Protein AF-A0A4Y2GF33-F1 (afdb_monomer)

Structure (mmCIF, N/CA/C/O backbone):
data_AF-A0A4Y2GF33-F1
#
_entry.id   AF-A0A4Y2GF33-F1
#
loop_
_atom_site.group_PDB
_atom_site.id
_atom_site.type_symbol
_atom_site.label_atom_id
_atom_site.label_alt_id
_atom_site.label_comp_id
_atom_site.label_asym_id
_atom_site.label_entity_id
_atom_site.label_seq_id
_atom_site.pdbx_PDB_ins_code
_atom_site.Cartn_x
_atom_site.Cartn_y
_atom_site.Cartn_z
_atom_site.occupancy
_atom_site.B_iso_or_equiv
_atom_site.auth_seq_id
_atom_site.auth_comp_id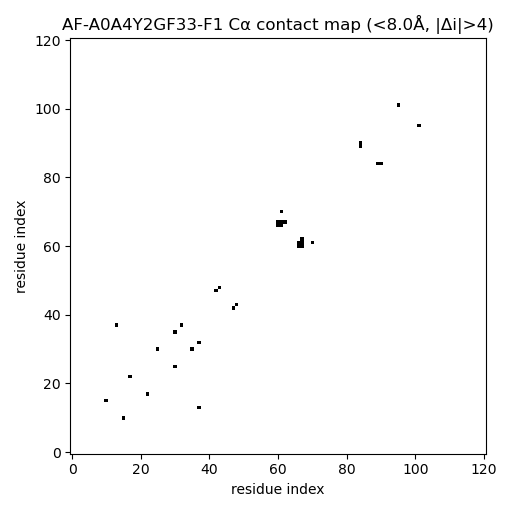
_atom_site.auth_asym_id
_atom_site.auth_atom_id
_atom_site.pdbx_PDB_model_num
ATOM 1 N N . MET A 1 1 ? -3.265 -23.624 5.642 1.00 77.62 1 MET A N 1
ATOM 2 C CA . MET A 1 1 ? -1.892 -23.465 5.108 1.00 77.62 1 MET A CA 1
ATOM 3 C C . MET A 1 1 ? -1.985 -23.252 3.607 1.00 77.62 1 MET A C 1
ATOM 5 O O . MET A 1 1 ? -2.859 -23.848 2.996 1.00 77.62 1 MET A O 1
ATOM 9 N N . ILE A 1 2 ? -1.157 -22.379 3.030 1.00 80.69 2 ILE A N 1
ATOM 10 C CA . ILE A 1 2 ? -1.152 -22.120 1.582 1.00 80.69 2 ILE A CA 1
ATOM 11 C C . ILE A 1 2 ? -0.260 -23.170 0.904 1.00 80.69 2 ILE A C 1
ATOM 13 O O . ILE A 1 2 ? 0.897 -23.330 1.292 1.00 80.69 2 ILE A O 1
ATOM 17 N N . HIS A 1 3 ? -0.797 -23.890 -0.084 1.00 84.81 3 HIS A N 1
ATOM 18 C CA . HIS A 1 3 ? -0.059 -24.887 -0.865 1.00 84.81 3 HIS A CA 1
ATOM 19 C C . HIS A 1 3 ? 0.649 -24.215 -2.048 1.00 84.81 3 HIS A C 1
ATOM 21 O O . HIS A 1 3 ? 0.088 -24.080 -3.131 1.00 84.81 3 HIS A O 1
ATOM 27 N N . TRP A 1 4 ? 1.891 -23.780 -1.838 1.00 84.50 4 TRP A N 1
ATOM 28 C CA . TRP A 1 4 ? 2.662 -23.027 -2.836 1.00 84.50 4 TRP A CA 1
ATOM 29 C C . TRP A 1 4 ? 2.903 -23.784 -4.152 1.00 84.50 4 TRP A C 1
ATOM 31 O O . TRP A 1 4 ? 2.922 -23.165 -5.208 1.00 84.50 4 TRP A O 1
ATOM 41 N N . ASN A 1 5 ? 3.003 -25.115 -4.106 1.00 82.12 5 ASN A N 1
ATOM 42 C CA . ASN A 1 5 ? 3.299 -25.946 -5.282 1.00 82.12 5 ASN A CA 1
ATOM 43 C C . ASN A 1 5 ? 2.108 -26.125 -6.235 1.00 82.12 5 ASN A C 1
ATOM 45 O O . ASN A 1 5 ? 2.289 -26.572 -7.362 1.00 82.12 5 ASN A O 1
ATOM 49 N N . THR A 1 6 ? 0.889 -25.817 -5.789 1.00 86.06 6 THR A N 1
ATOM 50 C CA . THR A 1 6 ? -0.338 -25.998 -6.582 1.00 86.06 6 THR A CA 1
ATOM 51 C C . THR A 1 6 ? -0.906 -24.674 -7.089 1.00 86.06 6 THR A C 1
ATOM 53 O O . THR A 1 6 ? -1.962 -24.663 -7.715 1.00 86.06 6 THR A O 1
ATOM 56 N N . ILE A 1 7 ? -0.254 -23.548 -6.785 1.00 84.75 7 ILE A N 1
ATOM 57 C CA . ILE A 1 7 ? -0.747 -22.209 -7.111 1.00 84.75 7 ILE A CA 1
ATOM 58 C C . ILE A 1 7 ? -0.027 -21.687 -8.348 1.00 84.75 7 ILE A C 1
ATOM 60 O O . ILE A 1 7 ? 1.197 -21.589 -8.389 1.00 84.75 7 ILE A O 1
ATOM 64 N N . THR A 1 8 ? -0.807 -21.288 -9.349 1.00 83.12 8 THR A N 1
ATOM 65 C CA . THR A 1 8 ? -0.297 -20.564 -10.512 1.00 83.12 8 THR A CA 1
ATOM 66 C C . THR A 1 8 ? 0.068 -19.140 -10.096 1.00 83.12 8 THR A C 1
ATOM 68 O O . THR A 1 8 ? -0.804 -18.315 -9.822 1.00 83.12 8 THR A O 1
ATOM 71 N N . LEU A 1 9 ? 1.366 -18.845 -10.026 1.00 81.31 9 LEU A N 1
ATOM 72 C CA . LEU A 1 9 ? 1.868 -17.507 -9.726 1.00 81.31 9 LEU A CA 1
ATOM 73 C C . LEU A 1 9 ? 1.905 -16.675 -11.011 1.00 81.31 9 LEU A C 1
ATOM 75 O O . LEU A 1 9 ? 2.643 -16.987 -11.943 1.00 81.31 9 LEU A O 1
ATOM 79 N N . SER A 1 10 ? 1.116 -15.601 -11.060 1.00 82.44 10 SER A N 1
ATOM 80 C CA . SER A 1 10 ? 1.266 -14.594 -12.113 1.00 82.44 10 SER A CA 1
ATOM 81 C C . SER A 1 10 ? 2.482 -13.721 -11.805 1.00 82.44 10 SER A C 1
ATOM 83 O O . SER A 1 10 ? 2.616 -13.266 -10.664 1.00 82.44 10 SER A O 1
ATOM 85 N N . PRO A 1 11 ? 3.332 -13.413 -12.799 1.00 81.38 11 PRO A N 1
ATOM 86 C CA . PRO A 1 11 ? 4.411 -12.461 -12.601 1.00 81.38 11 PRO A CA 1
ATOM 87 C C . PRO A 1 11 ? 3.847 -11.073 -12.251 1.00 81.38 11 PRO A C 1
ATOM 89 O O . PRO A 1 11 ? 2.763 -10.709 -12.734 1.00 81.38 11 PRO A O 1
ATOM 92 N N . PRO A 1 12 ? 4.569 -10.282 -11.436 1.00 82.62 12 PRO A N 1
ATOM 93 C CA . PRO A 1 12 ? 4.224 -8.891 -11.175 1.00 82.62 12 PRO A CA 1
ATOM 94 C C . PRO A 1 12 ? 4.101 -8.092 -12.484 1.00 82.62 12 PRO A C 1
ATOM 96 O O . PRO A 1 12 ? 4.897 -8.320 -13.400 1.00 82.62 12 PRO A O 1
ATOM 99 N N . PRO A 1 13 ? 3.183 -7.112 -12.584 1.00 82.75 13 PRO A N 1
ATOM 100 C CA . PRO A 1 13 ? 3.011 -6.295 -13.791 1.00 82.75 13 PRO A CA 1
ATOM 101 C C . PRO A 1 13 ? 4.307 -5.638 -14.287 1.00 82.75 13 PRO A C 1
ATOM 103 O O . PRO A 1 13 ? 4.552 -5.578 -15.488 1.00 82.75 13 PRO A O 1
ATOM 106 N N . LEU A 1 14 ? 5.172 -5.227 -13.355 1.00 83.06 14 LEU A N 1
ATOM 107 C CA . LEU A 1 14 ? 6.508 -4.686 -13.622 1.00 83.06 14 LEU A CA 1
ATOM 108 C C . LEU A 1 14 ? 7.401 -5.642 -14.425 1.00 83.06 14 LEU A C 1
ATOM 110 O O . LEU A 1 14 ? 8.139 -5.204 -15.303 1.00 83.06 14 LEU A O 1
ATOM 114 N N . LEU A 1 15 ? 7.311 -6.940 -14.133 1.00 84.62 15 LEU A N 1
ATOM 115 C CA . LEU A 1 15 ? 8.142 -7.981 -14.734 1.00 84.62 15 LEU A CA 1
ATOM 116 C C . LEU A 1 15 ? 7.491 -8.641 -15.951 1.00 84.62 15 LEU A C 1
ATOM 118 O O . LEU A 1 15 ? 8.159 -9.367 -16.673 1.00 84.62 15 LEU A O 1
ATOM 122 N N . ARG A 1 16 ? 6.209 -8.364 -16.221 1.00 85.56 16 ARG A N 1
ATOM 123 C CA . ARG A 1 16 ? 5.450 -8.981 -17.323 1.00 85.56 16 ARG A CA 1
ATOM 124 C C . ARG A 1 16 ? 6.075 -8.744 -18.705 1.00 85.56 16 ARG A C 1
ATOM 126 O O . ARG A 1 16 ? 5.828 -9.528 -19.613 1.00 85.56 16 ARG A O 1
ATOM 133 N N . ARG A 1 17 ? 6.860 -7.674 -18.865 1.00 86.69 17 ARG A N 1
ATOM 134 C CA . ARG A 1 17 ? 7.539 -7.326 -20.124 1.00 86.69 17 ARG A CA 1
ATOM 135 C C . ARG A 1 17 ? 8.846 -8.093 -20.366 1.00 86.69 17 ARG A C 1
ATOM 137 O O . ARG A 1 17 ? 9.367 -8.014 -21.468 1.00 86.69 17 ARG A O 1
ATOM 144 N N . PHE A 1 18 ? 9.374 -8.783 -19.354 1.00 86.06 18 PHE A N 1
ATOM 145 C CA . PHE A 1 18 ? 10.649 -9.494 -19.428 1.00 86.06 18 PHE A CA 1
ATOM 146 C C . PHE A 1 18 ? 10.417 -11.001 -19.459 1.00 86.06 18 PHE A C 1
ATOM 148 O O . PHE A 1 18 ? 9.554 -11.532 -18.757 1.00 86.06 18 PHE A O 1
ATOM 155 N N . SER A 1 19 ? 11.219 -11.705 -20.248 1.00 88.75 19 SER A N 1
ATOM 156 C CA . SER A 1 19 ? 11.278 -13.160 -20.205 1.00 88.75 19 SER A CA 1
ATOM 157 C C . SER A 1 19 ? 12.021 -13.639 -18.958 1.00 88.75 19 SER A C 1
ATOM 159 O O . SER A 1 19 ? 12.898 -12.961 -18.416 1.00 88.75 19 SER A O 1
ATOM 161 N N . ASN A 1 20 ? 11.727 -14.868 -18.529 1.00 87.88 20 ASN A N 1
ATOM 162 C CA . ASN A 1 20 ? 12.446 -15.488 -17.416 1.00 87.88 20 ASN A CA 1
ATOM 163 C C . ASN A 1 20 ? 13.960 -15.545 -17.678 1.00 87.88 20 ASN A C 1
ATOM 165 O O . ASN A 1 20 ? 14.737 -15.357 -16.751 1.00 87.88 20 ASN A O 1
ATOM 169 N N . HIS A 1 21 ? 14.387 -15.763 -18.927 1.00 90.06 21 HIS A N 1
ATOM 170 C CA . HIS A 1 21 ? 15.806 -15.798 -19.288 1.00 90.06 21 HIS A CA 1
ATOM 171 C C . HIS A 1 21 ? 16.495 -14.442 -19.077 1.00 90.06 21 HIS A C 1
ATOM 173 O O . HIS A 1 21 ? 17.572 -14.389 -18.491 1.00 90.06 21 HIS A O 1
ATOM 179 N N . GLU A 1 22 ? 15.876 -13.341 -19.513 1.00 88.31 22 GLU A N 1
ATOM 180 C CA . GLU A 1 22 ? 16.410 -11.989 -19.288 1.00 88.31 22 GLU A CA 1
ATOM 181 C C . GLU A 1 22 ? 16.509 -11.674 -17.796 1.00 88.31 22 GLU A C 1
ATOM 183 O O . GLU A 1 22 ? 17.520 -11.137 -17.341 1.00 88.31 22 GLU A O 1
ATOM 188 N N . ILE A 1 23 ? 15.494 -12.085 -17.027 1.00 87.19 23 ILE A N 1
ATOM 189 C CA . ILE A 1 23 ? 15.487 -11.938 -15.572 1.00 87.19 23 ILE A CA 1
ATOM 190 C C . ILE A 1 23 ? 16.661 -12.700 -14.950 1.00 87.19 23 ILE A C 1
ATOM 192 O O . ILE A 1 23 ? 17.436 -12.123 -14.187 1.00 87.19 23 ILE A O 1
ATOM 196 N N . TRP A 1 24 ? 16.830 -13.975 -15.309 1.00 89.25 24 TRP A N 1
ATOM 197 C CA . TRP A 1 24 ? 17.926 -14.815 -14.823 1.00 89.25 24 TRP A CA 1
ATOM 198 C C . TRP A 1 24 ? 19.296 -14.246 -15.187 1.00 89.25 24 TRP A C 1
ATOM 200 O O . TRP A 1 24 ? 20.169 -14.159 -14.325 1.00 89.25 24 TRP A O 1
ATOM 210 N N . SER A 1 25 ? 19.473 -13.795 -16.430 1.00 89.00 25 SER A N 1
ATOM 211 C CA . SER A 1 25 ? 20.724 -13.190 -16.888 1.00 89.00 25 SER A CA 1
ATOM 212 C C . SER A 1 25 ? 21.086 -11.945 -16.081 1.00 89.00 25 SER A C 1
ATOM 214 O O . SER A 1 25 ? 22.255 -11.762 -15.749 1.00 89.00 25 SER A O 1
ATOM 216 N N . LYS A 1 26 ? 20.105 -11.096 -15.753 1.00 85.56 26 LYS A N 1
ATOM 217 C CA . LYS A 1 26 ? 20.331 -9.869 -14.980 1.00 85.56 26 LYS A CA 1
ATOM 218 C C . LYS A 1 26 ? 20.606 -10.120 -13.502 1.00 85.56 26 LYS A C 1
ATOM 220 O O . LYS A 1 26 ? 21.437 -9.429 -12.916 1.00 85.56 26 LYS A O 1
ATOM 225 N N . VAL A 1 27 ? 19.936 -11.106 -12.906 1.00 86.12 27 VAL A N 1
ATOM 226 C CA . VAL A 1 27 ? 20.229 -11.545 -11.533 1.00 86.12 27 VAL A CA 1
ATOM 227 C C . VAL A 1 27 ? 21.659 -12.082 -11.452 1.00 86.12 27 VAL A C 1
ATOM 229 O O . VAL A 1 27 ? 22.403 -11.706 -10.550 1.00 86.12 27 VAL A O 1
ATOM 232 N N . GLN A 1 28 ? 22.071 -12.895 -12.430 1.00 88.56 28 GLN A N 1
ATOM 233 C CA . GLN A 1 28 ? 23.404 -13.494 -12.459 1.00 88.56 28 GLN A CA 1
ATOM 234 C C . GLN A 1 28 ? 24.515 -12.470 -12.726 1.00 88.56 28 GLN A C 1
ATOM 236 O O . GLN A 1 28 ? 25.605 -12.590 -12.173 1.00 88.56 28 GLN A O 1
ATOM 241 N N . SER A 1 29 ? 24.248 -11.448 -13.546 1.00 86.44 29 SER A N 1
ATOM 242 C CA . SER A 1 29 ? 25.217 -10.386 -13.833 1.00 86.44 29 SER A CA 1
ATOM 243 C C . SER A 1 29 ? 25.383 -9.378 -12.690 1.00 86.44 29 SER A C 1
ATOM 245 O O . SER A 1 29 ? 26.152 -8.434 -12.839 1.00 86.44 29 SER A O 1
ATOM 247 N N . GLY A 1 30 ? 24.643 -9.523 -11.581 1.00 83.50 30 GLY A N 1
ATOM 248 C CA . GLY A 1 30 ? 24.618 -8.537 -10.496 1.00 83.50 30 GLY A CA 1
ATOM 249 C C . GLY A 1 30 ? 24.072 -7.176 -10.940 1.00 83.50 30 GLY A C 1
ATOM 250 O O . GLY A 1 30 ? 24.455 -6.151 -10.380 1.00 83.50 30 GLY A O 1
ATOM 251 N N . GLY A 1 31 ? 23.223 -7.162 -11.976 1.00 74.88 31 GLY A N 1
ATOM 252 C CA . GLY A 1 31 ? 22.789 -5.937 -12.640 1.00 74.88 31 GLY A CA 1
ATOM 253 C C . GLY A 1 31 ? 22.053 -4.990 -11.695 1.00 74.88 31 GLY A C 1
ATOM 254 O O . GLY A 1 31 ? 21.186 -5.400 -10.919 1.00 74.88 31 GLY A O 1
ATOM 255 N N . THR A 1 32 ? 22.378 -3.701 -11.770 1.00 75.25 32 THR A N 1
ATOM 256 C CA . THR A 1 32 ? 21.718 -2.674 -10.950 1.00 75.25 32 THR A CA 1
ATOM 257 C C . THR A 1 32 ? 20.311 -2.375 -11.468 1.00 75.25 32 THR A C 1
ATOM 259 O O . THR A 1 32 ? 20.043 -2.497 -12.661 1.00 75.25 32 THR A O 1
ATOM 262 N N . ALA A 1 33 ? 19.400 -1.915 -10.601 1.00 71.38 33 ALA A N 1
ATOM 263 C CA . ALA A 1 33 ? 18.028 -1.557 -10.994 1.00 71.38 33 ALA A CA 1
ATOM 264 C C . ALA A 1 33 ? 17.960 -0.528 -12.146 1.00 71.38 33 ALA A C 1
ATOM 266 O O . ALA A 1 33 ? 16.979 -0.499 -12.886 1.00 71.38 33 ALA A O 1
ATOM 267 N N . ALA A 1 34 ? 19.010 0.281 -12.328 1.00 74.31 34 ALA A N 1
ATOM 268 C CA . ALA A 1 34 ? 19.130 1.230 -13.432 1.00 74.31 34 ALA A CA 1
ATOM 269 C C . ALA A 1 34 ? 19.274 0.546 -14.805 1.00 74.31 34 ALA A C 1
ATOM 271 O O . ALA A 1 34 ? 18.813 1.083 -15.806 1.00 74.31 34 ALA A O 1
ATOM 272 N N . GLU A 1 35 ? 19.860 -0.650 -14.863 1.00 77.00 35 GLU A N 1
ATOM 273 C CA . GLU A 1 35 ? 20.051 -1.398 -16.111 1.00 77.00 35 GLU A CA 1
ATOM 274 C C . GLU A 1 35 ? 18.782 -2.077 -16.620 1.00 77.00 35 GLU A C 1
ATOM 276 O O . GLU A 1 35 ? 18.736 -2.539 -17.760 1.00 77.00 35 GLU A O 1
ATOM 281 N N . TRP A 1 36 ? 17.768 -2.193 -15.765 1.00 77.94 36 TRP A N 1
ATOM 282 C CA . TRP A 1 36 ? 16.531 -2.885 -16.095 1.00 77.94 36 TRP A CA 1
ATOM 283 C C . TRP A 1 36 ? 15.571 -2.040 -16.934 1.00 77.94 36 TRP A C 1
ATOM 285 O O . TRP A 1 36 ? 14.506 -2.534 -17.287 1.00 77.94 36 TRP A O 1
ATOM 295 N N . ASN A 1 37 ? 15.930 -0.794 -17.282 1.00 77.88 37 ASN A N 1
ATOM 296 C CA . ASN A 1 37 ? 15.110 0.118 -18.092 1.00 77.88 37 ASN A CA 1
ATOM 297 C C . ASN A 1 37 ? 13.621 0.094 -17.688 1.00 77.88 37 ASN A C 1
ATOM 299 O O . ASN A 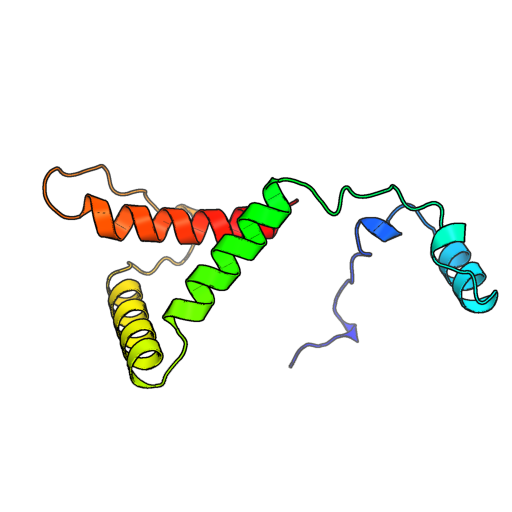1 37 ? 12.730 0.084 -18.538 1.00 77.88 37 ASN A O 1
ATOM 303 N N . PHE A 1 38 ? 13.340 0.020 -16.383 1.00 81.69 38 PHE A N 1
ATOM 304 C CA . PHE A 1 38 ? 11.971 0.094 -15.895 1.00 81.69 38 PHE A CA 1
ATOM 305 C C . PHE A 1 38 ? 11.403 1.479 -16.199 1.00 81.69 38 PHE A C 1
ATOM 307 O O . PHE A 1 38 ? 12.111 2.487 -16.096 1.00 81.69 38 PHE A O 1
ATOM 314 N N . ASP A 1 39 ? 10.111 1.534 -16.522 1.00 77.94 39 ASP A N 1
ATOM 315 C CA . ASP A 1 39 ? 9.433 2.819 -16.648 1.00 77.94 39 ASP A CA 1
ATOM 316 C C . ASP A 1 39 ? 9.558 3.574 -15.323 1.00 77.94 39 ASP A C 1
ATOM 318 O O . ASP A 1 39 ? 9.402 3.007 -14.236 1.00 77.94 39 ASP A O 1
ATOM 322 N N . LYS A 1 40 ? 9.846 4.873 -15.403 1.00 77.00 40 LYS A N 1
ATOM 323 C CA . LYS A 1 40 ? 9.858 5.725 -14.217 1.00 77.00 40 LYS A CA 1
ATOM 324 C C . LYS A 1 40 ? 8.422 5.902 -13.743 1.00 77.00 40 LYS A C 1
ATOM 326 O O . LYS A 1 40 ? 7.665 6.684 -14.312 1.00 77.00 40 LYS A O 1
ATOM 331 N N . PHE A 1 41 ? 8.056 5.188 -12.687 1.00 75.69 41 PHE A N 1
ATOM 332 C CA . PHE A 1 41 ? 6.791 5.423 -12.009 1.00 75.69 41 PHE A CA 1
ATOM 333 C C . PHE A 1 41 ? 6.885 6.739 -11.239 1.00 75.69 41 PHE A C 1
ATOM 335 O O . PHE A 1 41 ? 7.862 6.949 -10.513 1.00 75.69 41 PHE A O 1
ATOM 342 N N . PRO A 1 42 ? 5.900 7.640 -11.372 1.00 76.81 42 PRO A N 1
ATOM 343 C CA . PRO A 1 42 ? 5.908 8.875 -10.617 1.00 76.81 42 PRO A CA 1
ATOM 344 C C . PRO A 1 42 ? 5.659 8.540 -9.138 1.00 76.81 42 PRO A C 1
ATOM 346 O O . PRO A 1 42 ? 4.546 8.243 -8.713 1.00 76.81 42 PRO A O 1
ATOM 349 N N . CYS A 1 43 ? 6.731 8.543 -8.351 1.00 71.81 43 CYS A N 1
ATOM 350 C CA . CYS A 1 43 ? 6.717 8.225 -6.923 1.00 71.81 43 CYS A CA 1
ATOM 351 C C . CYS A 1 43 ? 6.203 9.386 -6.056 1.00 71.81 43 CYS A C 1
ATOM 353 O O . CYS A 1 43 ? 5.664 9.155 -4.977 1.00 71.81 43 CYS A O 1
ATOM 355 N N . HIS A 1 44 ? 6.315 10.622 -6.548 1.00 78.88 44 HIS A N 1
ATOM 356 C CA . HIS A 1 44 ? 5.912 11.851 -5.857 1.00 78.88 44 HIS A CA 1
ATOM 357 C C . HIS A 1 44 ? 4.693 12.495 -6.519 1.00 78.88 44 HIS A C 1
ATOM 359 O O . HIS A 1 44 ? 4.691 13.675 -6.857 1.00 78.88 44 HIS A O 1
ATOM 365 N N . THR A 1 45 ? 3.653 11.702 -6.777 1.00 87.06 45 THR A N 1
ATOM 366 C CA . THR A 1 45 ? 2.376 12.284 -7.199 1.00 87.06 45 THR A CA 1
ATOM 367 C C . THR A 1 45 ? 1.616 12.812 -5.990 1.00 87.06 45 THR A C 1
ATOM 369 O O . THR A 1 45 ? 1.654 12.225 -4.907 1.00 87.06 45 THR A O 1
ATOM 372 N N . GLN A 1 46 ? 0.832 13.869 -6.205 1.00 89.62 46 GLN A N 1
ATOM 373 C CA . GLN A 1 46 ? -0.089 14.399 -5.198 1.00 89.62 46 GLN A CA 1
ATOM 374 C C . GLN A 1 46 ? -1.023 13.308 -4.644 1.00 89.62 46 GLN A C 1
ATOM 376 O O . GLN A 1 46 ? -1.363 13.319 -3.463 1.00 89.62 46 GLN A O 1
ATOM 381 N N . ALA A 1 47 ? -1.413 12.335 -5.474 1.00 85.88 47 ALA A N 1
ATOM 382 C CA . ALA A 1 47 ? -2.229 11.203 -5.048 1.00 85.88 47 ALA A CA 1
ATOM 383 C C . ALA A 1 47 ? -1.519 10.347 -3.986 1.00 85.88 47 ALA A C 1
ATOM 385 O O . ALA A 1 47 ? -2.125 10.020 -2.965 1.00 85.88 47 ALA A O 1
ATOM 386 N N . ILE A 1 48 ? -0.234 10.027 -4.179 1.00 87.00 48 ILE A N 1
ATOM 387 C CA . ILE A 1 48 ? 0.559 9.271 -3.197 1.00 87.00 48 ILE A CA 1
ATOM 388 C C . 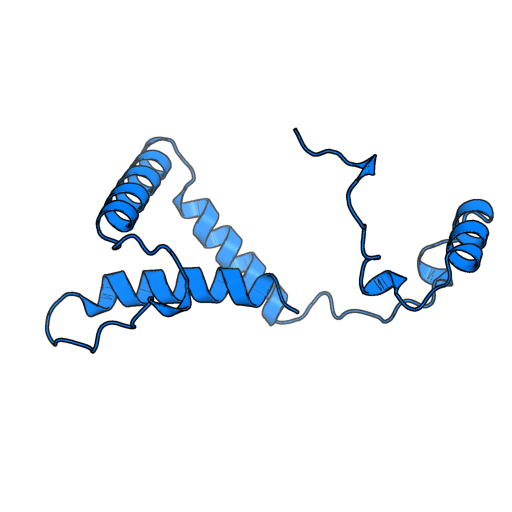ILE A 1 48 ? 0.692 10.056 -1.890 1.00 87.00 48 ILE A C 1
ATOM 390 O O . ILE A 1 48 ? 0.439 9.500 -0.821 1.00 87.00 48 ILE A O 1
ATOM 394 N N . GLU A 1 49 ? 0.997 11.352 -1.956 1.00 89.50 49 GLU A N 1
ATOM 395 C CA . GLU A 1 49 ? 1.101 12.208 -0.766 1.00 89.50 49 GLU A CA 1
ATOM 396 C C . GLU A 1 49 ? -0.213 12.263 0.022 1.00 89.50 49 GLU A C 1
ATOM 398 O O . GLU A 1 49 ? -0.236 12.099 1.247 1.00 89.50 49 GLU A O 1
ATOM 403 N N . GLN A 1 50 ? -1.334 12.440 -0.683 1.00 91.19 50 GLN A N 1
ATOM 404 C CA . GLN A 1 50 ? -2.663 12.420 -0.080 1.00 91.19 50 GLN A CA 1
ATOM 405 C C . GLN A 1 50 ? -2.965 11.067 0.570 1.00 91.19 50 GLN A C 1
ATOM 407 O O . GLN A 1 50 ? -3.485 11.030 1.687 1.00 91.19 50 GLN A O 1
ATOM 412 N N . CYS A 1 51 ? -2.606 9.957 -0.076 1.00 88.88 51 CYS A N 1
ATOM 413 C CA . CYS A 1 51 ? -2.818 8.621 0.474 1.00 88.88 51 CYS A CA 1
ATOM 414 C C . CYS A 1 51 ? -2.005 8.392 1.746 1.00 88.88 51 CYS A C 1
ATOM 416 O O . CYS A 1 51 ? -2.566 7.982 2.761 1.00 88.88 51 CYS A O 1
ATOM 418 N N . VAL A 1 52 ? -0.712 8.723 1.732 1.00 87.56 52 VAL A N 1
ATOM 419 C CA . VAL A 1 52 ? 0.159 8.614 2.912 1.00 87.56 52 VAL A CA 1
ATOM 420 C C . VAL A 1 52 ? -0.380 9.461 4.066 1.00 87.56 52 VAL A C 1
ATOM 422 O O . VAL A 1 52 ? -0.441 8.990 5.207 1.00 87.56 52 VAL A O 1
ATOM 425 N N . LYS A 1 53 ? -0.853 10.680 3.781 1.00 92.69 53 LYS A N 1
ATOM 426 C CA . LYS A 1 53 ? -1.482 11.553 4.780 1.00 92.69 53 LYS A CA 1
ATOM 427 C C . LYS A 1 53 ? -2.736 10.917 5.382 1.00 92.69 53 LYS A C 1
ATOM 429 O O . LYS A 1 53 ? -2.870 10.887 6.604 1.00 92.69 53 LYS A O 1
ATOM 434 N N . LEU A 1 54 ? -3.635 10.389 4.551 1.00 89.94 54 LEU A N 1
ATOM 435 C CA . LEU A 1 54 ? -4.869 9.744 5.010 1.00 89.94 54 LEU A CA 1
ATOM 436 C C . LEU A 1 54 ? -4.585 8.493 5.847 1.00 89.94 54 LEU A C 1
ATOM 438 O O . LEU A 1 54 ? -5.186 8.327 6.909 1.00 89.94 54 LEU A O 1
ATOM 442 N N . VAL A 1 55 ? -3.649 7.645 5.411 1.00 86.06 55 VAL A N 1
ATOM 443 C CA . VAL A 1 55 ? -3.239 6.438 6.146 1.00 86.06 55 VAL A CA 1
ATOM 444 C C . VAL A 1 55 ? -2.656 6.816 7.503 1.00 86.06 55 VAL A C 1
ATOM 446 O O . VAL A 1 55 ? -3.046 6.238 8.519 1.00 86.06 55 VAL A O 1
ATOM 449 N N . THR A 1 56 ? -1.793 7.830 7.548 1.00 91.00 56 THR A N 1
ATOM 450 C CA . THR A 1 56 ? -1.196 8.323 8.795 1.00 91.00 56 THR A CA 1
ATOM 451 C C . THR A 1 56 ? -2.261 8.873 9.743 1.00 91.00 56 THR A C 1
ATOM 453 O O . THR A 1 56 ? -2.329 8.465 10.900 1.00 91.00 56 THR A O 1
ATOM 456 N N . GLN A 1 57 ? -3.156 9.738 9.257 1.00 86.50 57 GLN A N 1
ATOM 457 C CA . GLN A 1 57 ? -4.248 10.293 10.063 1.00 86.50 57 GLN A CA 1
ATOM 458 C C . GLN A 1 57 ? -5.208 9.214 10.581 1.00 86.50 57 GLN A C 1
ATOM 460 O O . GLN A 1 57 ? -5.675 9.300 11.716 1.00 86.50 57 GLN A O 1
ATOM 465 N N . ALA A 1 58 ? -5.516 8.200 9.768 1.00 84.62 58 ALA A N 1
ATOM 466 C CA . ALA A 1 58 ? -6.347 7.073 10.181 1.00 84.62 58 ALA A CA 1
ATOM 467 C C . ALA A 1 58 ? -5.646 6.218 11.246 1.00 84.62 58 ALA A C 1
ATOM 469 O O . ALA A 1 58 ? -6.260 5.872 12.254 1.00 84.62 58 ALA A O 1
ATOM 470 N N . SER A 1 59 ? -4.357 5.934 11.053 1.00 84.50 59 SER A N 1
ATOM 471 C CA . SER A 1 59 ? -3.546 5.145 11.986 1.00 84.50 59 SER A CA 1
ATOM 472 C C . SER A 1 59 ? -3.414 5.850 13.330 1.00 84.50 59 SER A C 1
ATOM 474 O O . SER A 1 59 ? -3.630 5.227 14.365 1.00 84.50 59 SER A O 1
ATOM 476 N N . GLN A 1 60 ? -3.180 7.166 13.320 1.00 88.56 60 GLN A N 1
ATOM 477 C CA . GLN A 1 60 ? -3.069 7.983 14.527 1.00 88.56 60 GLN A CA 1
ATOM 478 C C . GLN A 1 60 ? -4.319 7.896 15.411 1.00 88.56 60 GLN A C 1
ATOM 480 O O . GLN A 1 60 ? -4.212 7.851 16.633 1.00 88.56 60 GLN A O 1
ATOM 485 N N . LYS A 1 61 ? -5.512 7.807 14.810 1.00 83.06 61 LYS A N 1
ATOM 486 C CA . LYS A 1 61 ? -6.774 7.646 15.553 1.00 83.06 61 LYS A CA 1
ATOM 487 C C . LYS A 1 61 ? -6.888 6.298 16.262 1.00 83.06 61 LYS A C 1
ATOM 489 O O . LYS A 1 61 ? -7.701 6.173 17.167 1.00 83.06 61 LYS A O 1
ATOM 494 N N . ALA A 1 62 ? -6.111 5.293 15.874 1.00 83.38 62 ALA A N 1
ATOM 495 C CA . ALA A 1 62 ? -6.102 3.979 16.511 1.00 83.38 62 ALA A CA 1
ATOM 496 C C . ALA A 1 62 ? -4.944 3.802 17.512 1.00 83.38 62 ALA A C 1
ATOM 498 O O . ALA A 1 62 ? -4.840 2.744 18.133 1.00 83.38 62 ALA A O 1
ATOM 499 N N . VAL A 1 63 ? -4.079 4.809 17.682 1.00 89.38 63 VAL A N 1
ATOM 500 C CA . VAL A 1 63 ? -2.965 4.766 18.640 1.00 89.38 63 VAL A CA 1
ATOM 501 C C . VAL A 1 63 ? -3.497 4.921 20.069 1.00 89.38 63 VAL A C 1
ATOM 503 O O . VAL A 1 63 ? -4.338 5.772 20.349 1.00 89.38 63 VAL A O 1
ATOM 506 N N . GLY A 1 64 ? -2.990 4.095 20.988 1.00 92.19 64 GLY A N 1
ATOM 507 C CA . GLY A 1 64 ? -3.396 4.073 22.397 1.00 92.19 64 GLY A CA 1
ATOM 508 C C . GLY A 1 64 ? -4.493 3.047 22.697 1.00 92.19 64 GLY A C 1
ATOM 509 O O . GLY A 1 64 ? -5.375 2.786 21.879 1.00 92.19 64 GLY A O 1
ATOM 510 N N . SER A 1 65 ? -4.433 2.442 23.890 1.00 90.25 65 SER A N 1
ATOM 511 C CA . SER A 1 65 ? -5.290 1.301 24.254 1.00 90.25 65 SER A CA 1
ATOM 512 C C . SER A 1 65 ? -6.784 1.635 24.163 1.00 90.25 65 SER A C 1
ATOM 514 O O . SER A 1 65 ? -7.525 0.939 23.472 1.00 90.25 65 SER A O 1
ATOM 516 N N . THR A 1 66 ? -7.206 2.753 24.762 1.00 91.38 66 THR A N 1
ATOM 517 C CA . THR A 1 66 ? -8.606 3.207 24.775 1.00 91.38 66 THR A CA 1
ATOM 518 C C . THR A 1 66 ? -9.125 3.552 23.380 1.00 91.38 66 THR A C 1
ATOM 520 O O . THR A 1 66 ? -10.244 3.185 23.027 1.00 91.38 66 THR A O 1
ATOM 523 N N . SER A 1 67 ? -8.309 4.226 22.561 1.00 88.56 67 SER A N 1
ATOM 524 C CA . SER A 1 67 ? -8.711 4.617 21.205 1.00 88.56 67 SER A CA 1
ATOM 525 C C . SER A 1 67 ? -8.872 3.398 20.300 1.00 88.56 67 SER A C 1
ATOM 527 O O . SER A 1 67 ? -9.866 3.260 19.587 1.00 88.56 67 SER A O 1
ATOM 529 N N . ARG A 1 68 ? -7.927 2.456 20.391 1.00 88.00 68 ARG A N 1
ATOM 530 C CA . ARG A 1 68 ? -7.980 1.177 19.681 1.00 88.00 68 ARG A CA 1
ATOM 531 C C . ARG A 1 68 ? -9.211 0.364 20.068 1.00 88.00 68 ARG A C 1
ATOM 533 O O . ARG A 1 68 ? -9.907 -0.147 19.198 1.00 88.00 68 ARG A O 1
ATOM 540 N N . ASP A 1 69 ? -9.488 0.258 21.359 1.00 91.81 69 ASP A N 1
ATOM 541 C CA . ASP A 1 69 ? -10.635 -0.469 21.897 1.00 91.81 69 ASP A CA 1
ATOM 542 C C . ASP A 1 69 ? -11.976 0.159 21.456 1.00 91.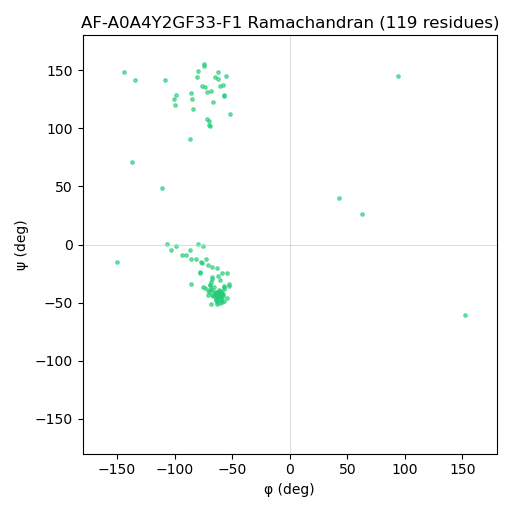81 69 ASP A C 1
ATOM 544 O O . ASP A 1 69 ? -12.863 -0.535 20.948 1.00 91.81 69 ASP A O 1
ATOM 548 N N . GLY A 1 70 ? -12.088 1.492 21.501 1.00 90.25 70 GLY A N 1
ATOM 549 C CA . GLY A 1 70 ? -13.222 2.225 20.927 1.00 90.25 70 GLY A CA 1
ATOM 550 C C . GLY A 1 70 ? -13.387 1.996 19.419 1.00 90.25 70 GLY A C 1
ATOM 551 O O . GLY A 1 70 ? -14.503 1.754 18.945 1.00 90.25 70 GLY A O 1
ATOM 552 N N . PHE A 1 71 ? -12.285 2.001 18.663 1.00 85.44 71 PHE A N 1
ATOM 553 C CA . PHE A 1 71 ? -12.281 1.724 17.225 1.00 85.44 71 PHE A CA 1
ATOM 554 C C . PHE A 1 71 ? -12.737 0.291 16.909 1.00 85.44 71 PHE A C 1
ATOM 556 O O . PHE A 1 71 ? -13.562 0.092 16.012 1.00 85.44 71 PHE A O 1
ATOM 563 N N . ILE A 1 72 ? -12.260 -0.706 17.663 1.00 88.12 72 ILE A N 1
ATOM 564 C CA . ILE A 1 72 ? -12.646 -2.115 17.506 1.00 88.12 72 ILE A CA 1
ATOM 565 C C . ILE A 1 72 ? -14.138 -2.291 17.791 1.00 88.12 72 ILE A C 1
ATOM 567 O O . ILE A 1 72 ? -14.850 -2.819 16.936 1.00 88.12 72 ILE A O 1
ATOM 571 N N . ARG A 1 73 ? -14.640 -1.800 18.933 1.00 91.06 73 ARG A N 1
ATOM 572 C CA . ARG A 1 73 ? -16.071 -1.886 19.272 1.00 91.06 73 ARG A CA 1
ATOM 573 C C . ARG A 1 73 ? -16.954 -1.238 18.217 1.00 91.06 73 ARG A C 1
ATOM 575 O O . ARG A 1 73 ? -17.908 -1.854 17.750 1.00 91.06 73 ARG A O 1
ATOM 582 N N . THR A 1 74 ? -16.610 -0.021 17.802 1.00 88.38 74 THR A N 1
ATOM 583 C CA . THR A 1 74 ? -17.368 0.708 16.777 1.00 88.38 74 THR A CA 1
ATOM 584 C C . THR A 1 74 ? -17.369 -0.055 15.453 1.00 88.38 74 THR A C 1
ATOM 586 O O . THR A 1 74 ? -18.405 -0.164 14.800 1.00 88.38 74 THR A O 1
ATOM 589 N N . THR A 1 75 ? -16.232 -0.648 15.074 1.00 86.44 75 THR A N 1
ATOM 590 C CA . THR A 1 75 ? -16.113 -1.471 13.862 1.00 86.44 75 THR A CA 1
ATOM 591 C C . THR A 1 75 ? -16.960 -2.740 13.946 1.00 86.44 75 THR A C 1
ATOM 593 O O . THR A 1 75 ? -17.630 -3.082 12.970 1.00 86.44 75 THR A O 1
ATO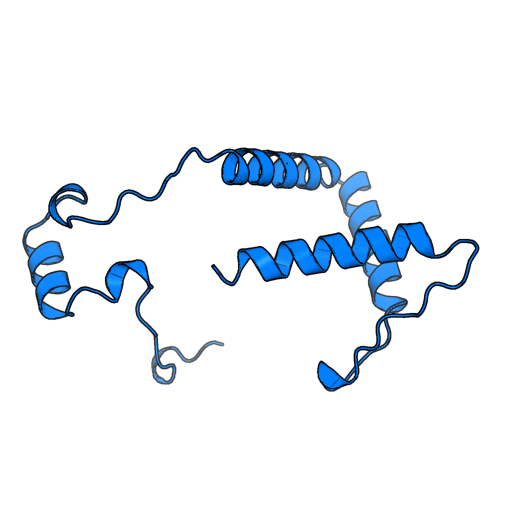M 596 N N . LEU A 1 76 ? -16.960 -3.429 15.090 1.00 89.12 76 LEU A N 1
ATOM 597 C CA . LEU A 1 76 ? -17.761 -4.634 15.316 1.00 89.12 76 LEU A CA 1
ATOM 598 C C . LEU A 1 76 ? -19.260 -4.333 15.261 1.00 89.12 76 LEU A C 1
ATOM 600 O O . LEU A 1 76 ? -19.967 -4.994 14.506 1.00 89.12 76 LEU A O 1
ATOM 604 N N . LEU A 1 77 ? -19.720 -3.290 15.959 1.00 88.19 77 LEU A N 1
ATOM 605 C CA . LEU A 1 77 ? -21.111 -2.818 15.901 1.00 88.19 77 LEU A CA 1
ATOM 606 C C . LEU A 1 77 ? -21.517 -2.447 14.472 1.00 88.19 77 LEU A C 1
ATOM 608 O O . LEU A 1 77 ? -22.568 -2.829 13.969 1.00 88.19 77 LEU A O 1
ATOM 612 N N . SER A 1 78 ? -20.632 -1.739 13.773 1.00 84.31 78 SER A N 1
ATOM 613 C CA . SER A 1 78 ? -20.822 -1.394 12.372 1.00 84.31 78 SER A CA 1
ATOM 614 C C . SER A 1 78 ? -21.009 -2.628 11.483 1.00 84.31 78 SER A C 1
ATOM 616 O O . SER A 1 78 ? -21.828 -2.581 10.564 1.00 84.31 78 SER A O 1
ATOM 618 N N . ARG A 1 79 ? -20.221 -3.686 11.705 1.00 82.44 79 ARG A N 1
ATOM 619 C CA . ARG A 1 79 ? -20.264 -4.923 10.917 1.00 82.44 79 ARG A CA 1
ATOM 620 C C . ARG A 1 79 ? -21.472 -5.779 11.268 1.00 82.44 79 ARG A C 1
ATOM 622 O O . ARG A 1 79 ? -22.045 -6.356 10.358 1.00 82.44 79 ARG A O 1
ATOM 629 N N . SER A 1 80 ? -21.878 -5.831 12.536 1.00 83.88 80 SER A N 1
ATOM 630 C CA . SER A 1 80 ? -23.073 -6.576 12.946 1.00 83.88 80 SER A CA 1
ATOM 631 C C . SER A 1 80 ? -24.360 -5.955 12.403 1.00 83.88 80 SER A C 1
ATOM 633 O O . SER A 1 80 ? -25.313 -6.676 12.142 1.00 83.88 80 SER A O 1
ATOM 635 N N . SER A 1 81 ? -24.382 -4.637 12.164 1.00 79.75 81 SER A N 1
ATOM 6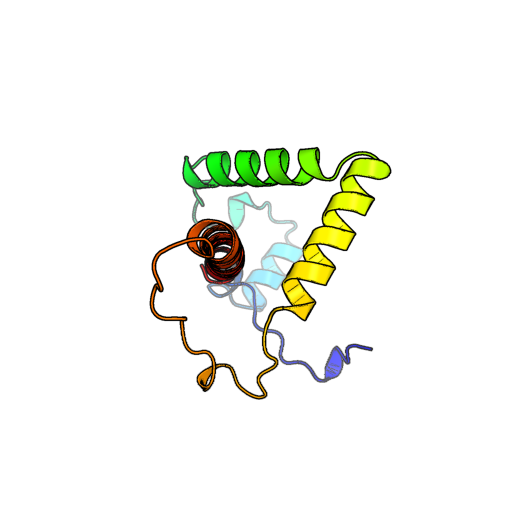36 C CA . SER A 1 81 ? -25.502 -3.978 11.476 1.00 79.75 81 SER A CA 1
ATOM 637 C C . SER A 1 81 ? -25.562 -4.261 9.969 1.00 79.75 81 SER A C 1
ATOM 639 O O . SER A 1 81 ? -26.545 -3.893 9.331 1.00 79.75 81 SER A O 1
ATOM 641 N N . MET A 1 82 ? -24.515 -4.837 9.366 1.00 79.06 82 MET A N 1
ATOM 642 C CA . MET A 1 82 ? -24.515 -5.129 7.933 1.00 79.06 82 MET A CA 1
ATOM 643 C C . MET A 1 82 ? -25.182 -6.484 7.668 1.00 79.06 82 MET A C 1
ATOM 645 O O . MET A 1 82 ? -24.789 -7.475 8.284 1.00 79.06 82 MET A O 1
ATOM 649 N N . PRO A 1 83 ? -26.133 -6.565 6.723 1.00 78.75 83 PRO A N 1
ATOM 650 C CA . PRO A 1 83 ? -26.688 -7.844 6.297 1.00 78.75 83 PRO A CA 1
ATOM 651 C C . PRO A 1 83 ? -25.602 -8.736 5.679 1.00 78.75 83 PRO A C 1
ATOM 653 O O . PRO A 1 83 ? -24.707 -8.258 4.975 1.00 78.75 83 PRO A O 1
ATOM 656 N N . SER A 1 84 ? -25.680 -10.039 5.948 1.00 79.62 84 SER A N 1
ATOM 657 C CA . SER A 1 84 ? -24.830 -11.037 5.305 1.00 79.62 84 SER A CA 1
ATOM 658 C C . SER A 1 84 ? -25.380 -11.390 3.922 1.00 79.62 84 SER A C 1
ATOM 660 O O . SER A 1 84 ? -26.590 -11.444 3.706 1.00 79.62 84 SER A O 1
ATOM 662 N N . PHE A 1 85 ? -24.482 -11.636 2.968 1.00 79.38 85 PHE A N 1
ATOM 663 C CA . PHE A 1 85 ? -24.838 -12.038 1.608 1.00 79.38 85 PHE A CA 1
ATOM 664 C C . PHE A 1 85 ? -23.949 -13.200 1.167 1.00 79.38 85 PHE A C 1
ATOM 666 O O . PHE A 1 85 ? -22.752 -13.205 1.450 1.00 79.38 85 PHE A O 1
ATOM 673 N N . SER A 1 86 ? -24.521 -14.164 0.445 1.00 79.94 86 SER A N 1
ATOM 674 C CA . SER A 1 86 ? -23.789 -15.301 -0.136 1.00 79.94 86 SER A CA 1
ATOM 675 C C . SER A 1 86 ? -23.024 -14.935 -1.412 1.00 79.94 86 SER A C 1
ATOM 677 O O . SER A 1 86 ? -22.042 -15.584 -1.756 1.00 79.94 86 SER A O 1
ATOM 679 N N . SER A 1 87 ? -23.456 -13.882 -2.112 1.00 82.50 87 SER A N 1
ATOM 680 C CA . SER A 1 87 ? -22.828 -13.375 -3.333 1.00 82.50 87 SER A CA 1
ATOM 681 C C . SER 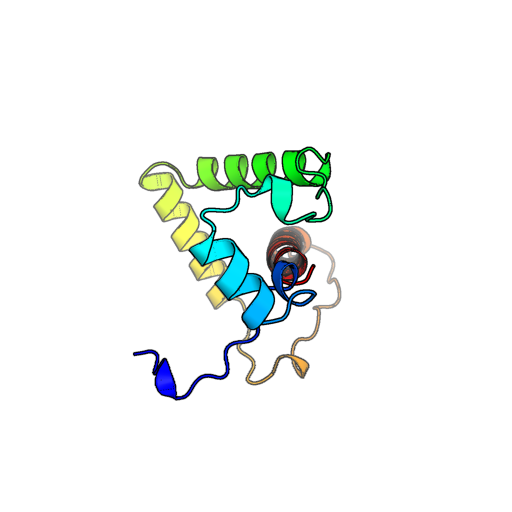A 1 87 ? -22.911 -11.852 -3.399 1.00 82.50 87 SER A C 1
ATOM 683 O O . SER A 1 87 ? -23.879 -11.239 -2.942 1.00 82.50 87 SER A O 1
ATOM 685 N N . LYS A 1 88 ? -21.895 -11.237 -4.015 1.00 75.62 88 LYS A N 1
ATOM 686 C CA . LYS A 1 88 ? -21.778 -9.781 -4.179 1.00 75.62 88 LYS A CA 1
ATOM 687 C C . LYS A 1 88 ? -22.923 -9.191 -5.011 1.00 75.62 88 LYS A C 1
ATOM 689 O O . LYS A 1 88 ? -23.293 -8.044 -4.787 1.00 75.62 88 LYS A O 1
ATOM 694 N N . CYS A 1 89 ? -23.522 -9.974 -5.912 1.00 78.94 89 CYS A N 1
ATOM 695 C CA . CYS A 1 89 ? -24.643 -9.554 -6.762 1.00 78.94 89 CYS A CA 1
ATOM 696 C C . CYS A 1 89 ? -25.913 -9.200 -5.968 1.00 78.94 89 CYS A C 1
ATOM 698 O O . CYS A 1 89 ? -26.769 -8.480 -6.472 1.00 78.94 89 CYS A O 1
ATOM 700 N N . TYR A 1 90 ? -26.037 -9.680 -4.726 1.00 77.81 90 TYR A N 1
ATOM 701 C CA . TYR A 1 90 ? -27.173 -9.373 -3.853 1.00 77.81 90 TYR A CA 1
ATOM 702 C C . TYR A 1 90 ? -26.990 -8.083 -3.044 1.00 77.81 90 TYR A C 1
ATOM 704 O O . TYR A 1 90 ? -27.921 -7.657 -2.359 1.00 77.81 90 TYR A O 1
ATOM 712 N N . PHE A 1 91 ? -25.819 -7.442 -3.126 1.00 77.19 91 PHE A N 1
ATOM 713 C CA . PHE A 1 91 ? -25.578 -6.167 -2.467 1.00 77.19 91 PHE A CA 1
ATOM 714 C C . PHE A 1 91 ? -26.389 -5.060 -3.153 1.00 77.19 91 PHE A C 1
ATOM 716 O O . PHE A 1 91 ? -26.058 -4.615 -4.252 1.00 77.19 91 PHE A O 1
ATOM 723 N N . LYS A 1 92 ? -27.462 -4.609 -2.498 1.00 76.75 92 LYS A N 1
ATOM 724 C CA . LYS A 1 92 ? -28.265 -3.462 -2.937 1.00 76.75 92 LYS A CA 1
ATOM 725 C C . LYS A 1 92 ? -27.841 -2.225 -2.152 1.00 76.75 92 LYS A C 1
ATOM 727 O O . LYS A 1 92 ? -27.812 -2.261 -0.924 1.00 76.75 92 LYS A O 1
ATOM 732 N N . ILE A 1 93 ? -27.533 -1.133 -2.853 1.00 67.50 93 ILE A N 1
ATOM 733 C CA . ILE A 1 93 ? -27.294 0.167 -2.217 1.00 67.50 93 ILE A CA 1
ATOM 734 C C . ILE A 1 93 ? -28.631 0.625 -1.609 1.00 67.50 93 ILE A C 1
ATOM 736 O O . ILE A 1 93 ? -29.621 0.693 -2.346 1.00 67.50 93 ILE A O 1
ATOM 740 N N . PRO A 1 94 ? -28.703 0.897 -0.292 1.00 61.88 94 PRO A N 1
ATOM 741 C CA . PRO A 1 94 ? -29.912 1.439 0.314 1.00 61.88 94 PRO A CA 1
ATOM 742 C C . PRO A 1 94 ? -30.291 2.749 -0.385 1.00 61.88 94 PRO A C 1
ATOM 744 O O . PRO A 1 94 ? -29.442 3.624 -0.545 1.00 61.88 94 PRO A O 1
ATOM 747 N N . LYS A 1 95 ? -31.548 2.887 -0.824 1.00 54.25 95 LYS A N 1
ATOM 748 C CA . LYS A 1 95 ? -32.038 4.175 -1.330 1.00 54.25 95 LYS A CA 1
ATOM 749 C C . LYS A 1 95 ? -32.120 5.149 -0.158 1.00 54.25 95 LYS A C 1
ATOM 751 O O . LYS A 1 95 ? -32.624 4.766 0.896 1.00 54.25 95 LYS A O 1
ATOM 756 N N . GLU A 1 96 ? -31.585 6.356 -0.336 1.00 51.19 96 GLU A N 1
ATOM 757 C CA . GLU A 1 96 ? -31.535 7.384 0.706 1.00 51.19 96 GLU A CA 1
ATOM 758 C C . GLU A 1 96 ? -32.925 7.602 1.310 1.00 51.19 96 GLU A C 1
ATOM 760 O O . GLU A 1 96 ? -33.834 8.095 0.648 1.00 51.19 96 GLU A O 1
ATOM 765 N N . THR A 1 97 ? -33.096 7.221 2.574 1.00 46.22 97 THR A N 1
ATOM 766 C CA . THR A 1 97 ? -34.233 7.645 3.385 1.00 46.22 97 THR A CA 1
ATOM 767 C C . THR A 1 97 ? -33.771 8.789 4.274 1.00 46.22 97 THR A C 1
ATOM 769 O O . THR A 1 97 ? -32.803 8.693 5.037 1.00 46.22 97 THR A O 1
ATOM 772 N N . GLU A 1 98 ? -34.427 9.928 4.090 1.00 44.00 98 GLU A N 1
ATOM 773 C CA . GLU A 1 98 ? -34.114 11.187 4.745 1.00 44.00 98 GLU A CA 1
ATOM 774 C C . GLU A 1 98 ? -34.151 11.029 6.272 1.00 44.00 98 GLU A C 1
ATOM 776 O O . GLU A 1 98 ? -35.122 10.539 6.844 1.00 44.00 98 GLU A O 1
ATOM 781 N N . GLY A 1 99 ? -33.078 11.442 6.955 1.00 50.28 99 GLY A N 1
ATOM 782 C CA . GLY A 1 99 ? -33.168 11.740 8.385 1.00 50.28 99 GLY A CA 1
ATOM 783 C C . GLY A 1 99 ? -31.892 11.563 9.197 1.00 50.28 99 GLY A C 1
ATOM 784 O O . GLY A 1 99 ? -31.427 12.528 9.788 1.00 50.28 99 GLY A O 1
ATOM 785 N N . LYS A 1 100 ? -31.309 10.359 9.275 1.00 46.75 100 LYS A N 1
ATOM 786 C CA . LYS A 1 100 ? -30.237 10.084 10.269 1.00 46.75 100 LYS A CA 1
ATOM 787 C C . LYS A 1 100 ? -29.186 9.039 9.876 1.00 46.75 100 LYS A C 1
ATOM 789 O O . LYS A 1 100 ? -28.128 9.003 10.495 1.00 46.75 100 LYS A O 1
ATOM 794 N N . GLN A 1 101 ? -29.425 8.219 8.849 1.00 45.84 101 GLN A N 1
ATOM 795 C CA . GLN A 1 101 ? -28.487 7.162 8.429 1.00 45.84 101 GLN A CA 1
ATOM 796 C C . GLN A 1 101 ? -27.390 7.629 7.457 1.00 45.84 101 GLN A C 1
ATOM 798 O O . GLN A 1 101 ? -26.415 6.901 7.258 1.00 45.84 101 GLN A O 1
ATOM 803 N N . ARG A 1 102 ? -27.525 8.841 6.892 1.00 41.50 102 ARG A N 1
ATOM 804 C CA . ARG A 1 102 ? -26.627 9.384 5.857 1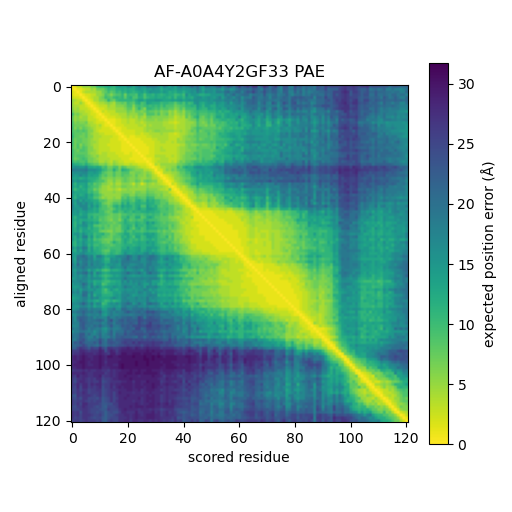.00 41.50 102 ARG A CA 1
ATOM 805 C C . ARG A 1 102 ? -25.156 9.364 6.275 1.00 41.50 102 ARG A C 1
ATOM 807 O O . ARG A 1 102 ? -24.316 8.856 5.549 1.00 41.50 102 ARG A O 1
ATOM 814 N N . THR A 1 103 ? -24.828 9.791 7.492 1.00 44.88 103 THR A N 1
ATOM 815 C CA . THR A 1 103 ? -23.420 9.932 7.896 1.00 44.88 103 THR A CA 1
ATOM 816 C C . THR A 1 103 ? -22.698 8.589 8.022 1.00 44.88 103 THR A C 1
ATOM 818 O O . THR A 1 103 ? -21.646 8.395 7.420 1.00 44.88 103 THR A O 1
ATOM 821 N N . ILE A 1 104 ? -23.247 7.622 8.761 1.00 46.56 104 ILE A N 1
ATOM 822 C CA . ILE A 1 104 ? -22.546 6.358 9.049 1.00 46.56 104 ILE A CA 1
ATOM 823 C C . ILE A 1 104 ? -22.387 5.489 7.790 1.00 46.56 104 ILE A C 1
ATOM 825 O O . ILE A 1 104 ? -21.332 4.874 7.610 1.00 46.56 104 ILE A O 1
ATOM 829 N N . PHE A 1 105 ? -23.395 5.439 6.912 1.00 46.66 105 PHE A N 1
ATOM 830 C CA . PHE A 1 105 ? -23.299 4.680 5.662 1.00 46.66 105 PHE A CA 1
ATOM 831 C C . PHE A 1 105 ? -22.350 5.339 4.653 1.00 46.66 105 PHE A C 1
ATOM 833 O O . PHE A 1 105 ? -21.541 4.626 4.057 1.00 46.66 105 PHE A O 1
ATOM 840 N N . ASP A 1 106 ? -22.342 6.672 4.543 1.00 46.50 106 ASP A N 1
ATOM 841 C CA . ASP A 1 106 ? -21.434 7.388 3.637 1.00 46.50 106 ASP A CA 1
ATOM 842 C C . ASP A 1 106 ? -19.962 7.243 4.040 1.00 46.50 106 ASP A C 1
ATOM 844 O O . ASP A 1 106 ? -19.101 7.004 3.188 1.00 46.50 106 ASP A O 1
ATOM 848 N N . TYR A 1 107 ? -19.641 7.312 5.340 1.00 50.34 107 TYR A N 1
ATOM 849 C CA . TYR A 1 107 ? -18.271 7.061 5.808 1.00 50.34 107 TYR A CA 1
ATOM 850 C C . TYR A 1 107 ? -17.839 5.601 5.569 1.00 50.34 107 TYR A C 1
ATOM 852 O O . TYR A 1 107 ? -16.686 5.359 5.200 1.00 50.34 107 TYR A O 1
ATOM 860 N N . LYS A 1 108 ? -18.750 4.623 5.717 1.00 51.12 108 LYS A N 1
ATOM 861 C CA . LYS A 1 108 ? -18.463 3.201 5.444 1.00 51.12 108 LYS A CA 1
ATOM 862 C C . LYS A 1 108 ? -18.277 2.904 3.955 1.00 51.12 108 LYS A C 1
ATOM 864 O O . LYS A 1 108 ? -17.368 2.147 3.609 1.00 51.12 108 LYS A O 1
ATOM 869 N N . LEU A 1 109 ? -19.092 3.499 3.078 1.00 51.50 109 LEU A N 1
ATOM 870 C CA . LEU A 1 109 ? -18.989 3.321 1.627 1.00 51.50 109 LEU A CA 1
ATOM 871 C C . LEU A 1 109 ? -17.702 3.960 1.084 1.00 51.50 109 LEU A C 1
ATOM 873 O O . LEU A 1 109 ? -17.015 3.346 0.265 1.00 51.50 109 LEU A O 1
ATOM 877 N N . LYS A 1 110 ? -17.303 5.128 1.613 1.00 49.50 110 LYS A N 1
ATOM 878 C CA . LYS A 1 110 ? -16.006 5.752 1.301 1.00 49.50 110 LYS A CA 1
ATOM 879 C C . LYS A 1 110 ? -14.828 4.858 1.700 1.00 49.50 110 LYS A C 1
ATOM 881 O O . LYS A 1 110 ? -13.940 4.647 0.881 1.00 49.50 110 LYS A O 1
ATOM 886 N N . PHE A 1 111 ? -14.839 4.253 2.891 1.00 48.62 111 PHE A N 1
ATOM 887 C CA . PHE A 1 111 ? -13.768 3.335 3.317 1.00 48.62 111 PHE A CA 1
ATOM 888 C C . PHE A 1 111 ? -13.676 2.066 2.455 1.00 48.62 111 PHE A C 1
ATOM 890 O O . PHE A 1 111 ? -12.577 1.629 2.111 1.00 48.62 111 PHE A O 1
ATOM 897 N N . TYR A 1 112 ? -14.816 1.479 2.078 1.00 46.47 112 TYR A N 1
ATOM 898 C CA . TYR A 1 112 ? -14.839 0.289 1.221 1.00 46.47 112 TYR A CA 1
ATOM 899 C C . TYR A 1 112 ? -14.395 0.601 -0.218 1.00 46.47 112 TYR A C 1
ATOM 901 O O . TYR A 1 112 ? -13.713 -0.214 -0.841 1.00 46.47 112 TYR A O 1
ATOM 909 N N . THR A 1 113 ? -14.729 1.790 -0.726 1.00 37.84 113 THR A N 1
ATOM 910 C CA . THR A 1 113 ? -14.326 2.268 -2.060 1.00 37.84 113 THR A CA 1
ATOM 911 C C . THR A 1 113 ? -12.832 2.587 -2.112 1.00 37.84 113 THR A C 1
ATOM 913 O O . THR A 1 113 ? -12.146 2.133 -3.023 1.00 37.84 113 THR A O 1
ATOM 916 N N . ILE A 1 114 ? -12.291 3.260 -1.089 1.00 45.03 114 ILE A N 1
ATOM 917 C CA . ILE A 1 114 ? -10.849 3.536 -0.974 1.00 45.03 114 ILE A CA 1
ATOM 918 C C . ILE A 1 114 ? -10.046 2.228 -0.909 1.00 45.03 114 ILE A C 1
ATOM 920 O O . ILE A 1 114 ? -9.017 2.110 -1.566 1.00 45.03 114 ILE A O 1
ATOM 924 N N . ARG A 1 115 ? -10.534 1.203 -0.190 1.00 39.62 115 ARG A N 1
ATOM 925 C CA . ARG A 1 115 ? -9.848 -0.099 -0.105 1.00 39.62 115 ARG A CA 1
ATOM 926 C C . ARG A 1 115 ? -9.850 -0.884 -1.423 1.00 39.62 115 ARG A C 1
ATOM 928 O O . ARG A 1 115 ? -8.912 -1.633 -1.661 1.00 39.62 115 ARG A O 1
ATOM 935 N N . ASN A 1 116 ? -10.888 -0.756 -2.255 1.00 38.84 116 ASN A N 1
ATOM 936 C CA . ASN A 1 116 ? -10.970 -1.483 -3.531 1.00 38.84 116 ASN A CA 1
ATOM 937 C C . ASN A 1 116 ? -10.259 -0.754 -4.684 1.00 38.84 116 ASN A C 1
ATOM 939 O O . ASN A 1 116 ? -9.655 -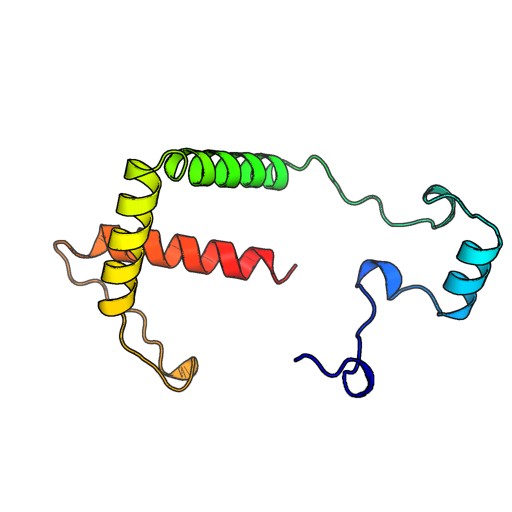1.428 -5.511 1.00 38.84 116 ASN A O 1
ATOM 943 N N . ASN A 1 117 ? -10.256 0.584 -4.713 1.00 38.19 117 ASN A N 1
ATOM 944 C CA . ASN A 1 117 ? -9.545 1.349 -5.749 1.00 38.19 117 ASN A CA 1
ATOM 945 C C . ASN A 1 117 ? -8.013 1.295 -5.612 1.00 38.19 117 ASN A C 1
ATOM 947 O O . ASN A 1 117 ? -7.318 1.567 -6.579 1.00 38.19 117 ASN A O 1
ATOM 951 N N . PHE A 1 118 ? -7.475 0.916 -4.448 1.00 39.88 118 PHE A N 1
ATOM 952 C CA . PHE A 1 118 ? -6.025 0.770 -4.245 1.00 39.88 118 PHE A CA 1
ATOM 953 C C . PHE A 1 118 ? -5.472 -0.629 -4.560 1.00 39.88 118 PHE A C 1
ATOM 955 O O . PHE A 1 118 ? -4.261 -0.821 -4.551 1.00 39.88 118 PHE A O 1
ATOM 962 N N . LEU A 1 119 ? -6.341 -1.617 -4.800 1.00 36.72 119 LEU A N 1
ATOM 963 C CA . LEU A 1 119 ? -5.944 -3.000 -5.108 1.00 36.72 119 LEU A CA 1
ATOM 964 C C . LEU A 1 119 ? -6.062 -3.349 -6.599 1.00 36.72 119 LEU A C 1
ATOM 966 O O . LEU A 1 119 ? -5.663 -4.440 -6.994 1.00 36.72 119 LEU A O 1
ATOM 970 N N . PHE A 1 120 ? -6.583 -2.435 -7.418 1.00 32.72 120 PHE A N 1
ATOM 971 C CA . PHE A 1 120 ? -6.689 -2.588 -8.866 1.00 32.72 120 PHE A CA 1
ATOM 972 C C . PHE A 1 120 ? -6.286 -1.287 -9.564 1.00 32.72 120 PHE A C 1
ATOM 974 O O . PHE A 1 120 ? -7.128 -0.581 -10.116 1.00 32.72 120 PHE A O 1
ATOM 981 N N . GLN A 1 121 ? -4.991 -0.982 -9.533 1.00 35.66 121 GLN A N 1
ATOM 982 C CA . GLN A 1 121 ? -4.336 -0.193 -10.571 1.00 35.66 121 GLN A CA 1
ATOM 983 C C . GLN A 1 121 ? -2.904 -0.688 -10.757 1.00 35.66 121 GLN A C 1
ATOM 985 O O . GLN A 1 121 ? -2.273 -1.031 -9.732 1.00 35.66 121 GLN A O 1
#

Secondary structure (DSSP, 8-state):
---GGGS-PPPPTTTTTS-HHHHHHHHHTT--GGGGT-----SS-HHHHHHHHHHHHHHHTT-SHHHHHHHHHHHHHHHHTSPP-SSGGG-PPPP--SSSSHHHHHHHHHHHHHHHHTS--

Mean predicted aligned error: 14.46 Å

Sequence (121 aa):
MIHWNTITLSPPPLLRRFSNHEIWSKVQSGGTAAEWNFDKFPCHTQAIEQCVKLVTQASQKAVGSTSRDGFIRTTLLSRSSMPSFSSKCYFKIPKETEGKQRTIFDYKLKFYTIRNNFLFQ

Solvent-accessible surface area (backbone atoms only — not comparable to full-atom values): 7865 Å² total; per-residue (Å²): 134,85,64,72,92,79,54,87,79,76,73,55,79,88,51,65,84,55,53,71,66,59,52,52,51,37,63,73,67,68,57,54,79,79,77,64,71,65,79,85,71,80,79,85,38,70,66,52,56,52,48,55,50,50,52,49,58,58,50,58,61,44,55,58,72,69,39,31,50,53,51,51,51,52,51,50,54,57,53,70,72,48,85,87,72,97,48,77,89,72,68,71,82,80,76,90,66,90,85,76,59,64,63,67,53,51,56,50,51,50,55,55,47,56,62,53,61,72,75,67,122

Foldseek 3Di:
DDDPVPDDDDDDPQCPVDDPVRVVVCVVVVHDPVVSPGPDDPCDDPVNVVVVVVVVVVVVQCPDDVSVVVVVVVVVVLVVPDDDDPDPVPDDDDDDDPDPCVPSVVVVVVVVVVVVVVVPD

Radius of gyration: 21.85 Å; Cα contacts (8 Å, |Δi|>4): 17; chains: 1; bounding box: 59×40×45 Å

pLDDT: mean 74.93, std 17.19, range [32.72, 92.69]

Organism: Araneus ventricosus (NCBI:txid182803)